Protein AF-A0A4Q3T5T0-F1 (afdb_monomer)

Radius of gyration: 15.73 Å; Cα contacts (8 Å, |Δi|>4): 175; chains: 1; bounding box: 47×29×48 Å

Structure (mmCIF, N/CA/C/O backbone):
data_AF-A0A4Q3T5T0-F1
#
_entry.id   AF-A0A4Q3T5T0-F1
#
loop_
_atom_site.group_PDB
_atom_site.id
_atom_site.type_symbol
_atom_site.label_atom_id
_atom_site.label_alt_id
_atom_site.label_comp_id
_atom_site.label_asym_id
_atom_site.label_entity_id
_atom_site.label_seq_id
_atom_site.pdbx_PDB_ins_code
_atom_site.Cartn_x
_atom_site.Cartn_y
_atom_site.Cartn_z
_atom_site.occupancy
_atom_site.B_iso_or_equiv
_atom_site.auth_seq_id
_atom_site.auth_comp_id
_atom_site.auth_asym_id
_atom_site.auth_atom_id
_atom_site.pdbx_PDB_model_num
ATOM 1 N N . PRO A 1 1 ? 2.329 -2.434 24.887 1.00 63.47 1 PRO A N 1
ATOM 2 C CA . PRO A 1 1 ? 3.483 -3.005 24.139 1.00 63.47 1 PRO A CA 1
ATOM 3 C C . PRO A 1 1 ? 3.220 -3.156 22.629 1.00 63.47 1 PRO A C 1
ATOM 5 O O . PRO A 1 1 ? 3.943 -2.558 21.844 1.00 63.47 1 PRO A O 1
ATOM 8 N N . ILE A 1 2 ? 2.157 -3.871 22.232 1.00 64.81 2 ILE A N 1
ATOM 9 C CA . ILE A 1 2 ? 1.832 -4.186 20.822 1.00 64.81 2 ILE A CA 1
ATOM 10 C C . ILE A 1 2 ? 1.511 -2.928 19.999 1.00 64.81 2 ILE A C 1
ATOM 12 O O . ILE A 1 2 ? 2.121 -2.701 18.962 1.00 64.81 2 ILE A O 1
ATOM 16 N N . VAL A 1 3 ? 0.639 -2.051 20.508 1.00 67.12 3 VAL A N 1
ATOM 17 C CA . VAL A 1 3 ? 0.277 -0.781 19.845 1.00 67.12 3 VAL A CA 1
ATOM 18 C C . VAL A 1 3 ? 1.512 0.083 19.564 1.00 67.12 3 VAL A C 1
ATOM 20 O O . VAL A 1 3 ? 1.665 0.615 18.471 1.00 67.12 3 VAL A O 1
ATOM 23 N N . ARG A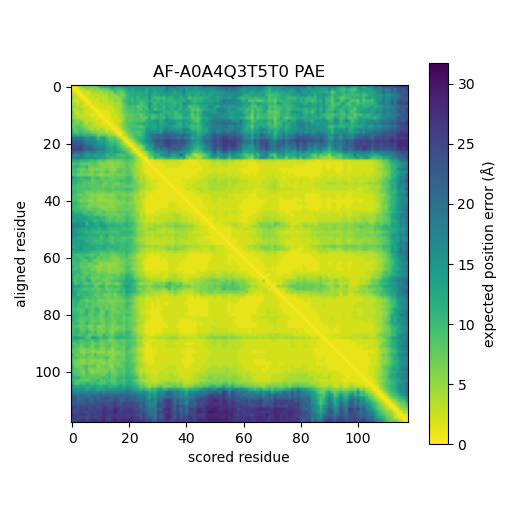 1 4 ? 2.447 0.162 20.521 1.00 67.56 4 ARG A N 1
ATOM 24 C CA . ARG A 1 4 ? 3.701 0.917 20.366 1.00 67.56 4 ARG A CA 1
ATOM 25 C C . ARG A 1 4 ? 4.585 0.342 19.254 1.00 67.56 4 ARG A C 1
ATOM 27 O O . ARG A 1 4 ? 5.229 1.107 18.547 1.00 67.56 4 ARG A O 1
ATOM 34 N N . SER A 1 5 ? 4.584 -0.983 19.089 1.00 69.25 5 SER A N 1
ATOM 35 C CA . SER A 1 5 ? 5.303 -1.665 18.009 1.00 69.25 5 SER A CA 1
ATOM 36 C C . SER A 1 5 ? 4.697 -1.355 16.640 1.00 69.25 5 SER A C 1
ATOM 38 O O . SER A 1 5 ? 5.448 -1.092 15.712 1.00 69.25 5 SER A O 1
ATOM 40 N N . ILE A 1 6 ? 3.363 -1.316 16.525 1.00 71.69 6 ILE A N 1
ATOM 41 C CA . ILE A 1 6 ? 2.663 -0.959 15.278 1.00 71.69 6 ILE A CA 1
ATOM 42 C C . ILE A 1 6 ? 3.058 0.451 14.842 1.00 71.69 6 ILE A C 1
ATOM 44 O O . ILE A 1 6 ? 3.569 0.621 13.741 1.00 71.69 6 ILE A O 1
ATOM 48 N N . TYR A 1 7 ? 2.912 1.442 15.728 1.00 67.94 7 TYR A N 1
ATOM 49 C CA . TYR A 1 7 ? 3.298 2.823 15.421 1.00 67.94 7 TYR A CA 1
ATOM 50 C C . TYR A 1 7 ? 4.784 2.949 15.060 1.00 67.94 7 TYR A C 1
ATOM 52 O O . TYR A 1 7 ? 5.131 3.727 14.178 1.00 67.94 7 TYR A O 1
ATOM 60 N N . SER A 1 8 ? 5.664 2.167 15.698 1.00 69.31 8 SER A N 1
ATOM 61 C CA . SER A 1 8 ? 7.093 2.144 15.361 1.00 69.31 8 SER A CA 1
ATOM 62 C C . SER A 1 8 ? 7.362 1.574 13.966 1.00 69.31 8 SER A C 1
ATOM 64 O O . SER A 1 8 ? 8.184 2.128 13.244 1.00 69.31 8 SER A O 1
ATOM 66 N N . SER A 1 9 ? 6.686 0.489 13.576 1.00 65.44 9 SER A N 1
ATOM 67 C CA . SER A 1 9 ? 6.821 -0.111 12.243 1.00 65.44 9 SER A CA 1
ATOM 68 C C . SER A 1 9 ? 6.222 0.774 11.152 1.00 65.44 9 SER A C 1
ATOM 70 O O . SER A 1 9 ? 6.851 0.927 10.109 1.00 65.44 9 SER A O 1
ATOM 72 N N . VAL A 1 10 ? 5.066 1.407 11.412 1.00 66.12 10 VAL A N 1
ATOM 73 C CA . VAL A 1 10 ? 4.513 2.452 10.531 1.00 66.12 10 VAL A CA 1
ATOM 74 C C . VAL A 1 10 ? 5.567 3.529 10.336 1.00 66.12 10 VAL A C 1
ATOM 76 O O . VAL A 1 10 ? 5.950 3.791 9.207 1.00 66.12 10 VAL A O 1
ATOM 79 N N . LYS A 1 11 ? 6.095 4.093 11.430 1.00 68.50 11 LYS A N 1
ATOM 80 C CA . LYS A 1 11 ? 7.081 5.170 11.362 1.00 68.50 11 LYS A CA 1
ATOM 81 C C . LYS A 1 11 ? 8.331 4.761 10.584 1.00 68.50 11 LYS A C 1
ATOM 83 O O . LYS A 1 11 ? 8.787 5.533 9.766 1.00 68.50 11 LYS A O 1
ATOM 88 N N . GLN A 1 12 ? 8.863 3.557 10.783 1.00 66.38 12 GLN A N 1
ATOM 89 C CA . GLN A 1 12 ? 10.059 3.097 10.071 1.00 66.38 12 GLN A CA 1
ATOM 90 C C . GLN A 1 12 ? 9.833 2.941 8.559 1.00 66.38 12 GLN A C 1
ATOM 92 O O . GLN A 1 12 ? 10.686 3.334 7.761 1.00 66.38 12 GLN A O 1
ATOM 97 N N . VAL A 1 13 ? 8.695 2.368 8.152 1.00 64.19 13 VAL A N 1
ATOM 98 C CA . VAL A 1 13 ? 8.339 2.259 6.729 1.00 64.19 13 VAL A CA 1
ATOM 99 C C . VAL A 1 13 ? 8.042 3.639 6.153 1.00 64.19 13 VAL A C 1
ATOM 101 O O . VAL A 1 13 ? 8.504 3.945 5.056 1.00 64.19 13 VAL A O 1
ATOM 104 N N . SER A 1 14 ? 7.365 4.499 6.914 1.00 62.50 14 SER A N 1
ATOM 105 C CA . SER A 1 14 ? 7.152 5.891 6.540 1.00 62.50 14 SER A CA 1
ATOM 106 C C . SER A 1 14 ? 8.483 6.635 6.381 1.00 62.50 14 SER A C 1
ATOM 108 O O . SER A 1 14 ? 8.722 7.245 5.355 1.00 62.50 14 SER A O 1
ATOM 110 N N . ASP A 1 15 ? 9.427 6.522 7.305 1.00 64.25 15 ASP A N 1
ATOM 111 C CA . ASP A 1 15 ? 10.723 7.196 7.192 1.00 64.25 15 ASP A CA 1
ATOM 112 C C . ASP A 1 15 ? 11.502 6.685 5.964 1.00 64.25 15 ASP A C 1
ATOM 114 O O . ASP A 1 15 ? 12.040 7.481 5.208 1.00 64.25 15 ASP A O 1
ATOM 118 N N . THR A 1 16 ? 11.483 5.375 5.689 1.00 61.12 16 THR A N 1
ATOM 119 C CA . THR A 1 16 ? 12.219 4.777 4.554 1.00 61.12 16 THR A CA 1
ATOM 120 C C . THR A 1 16 ? 11.609 5.124 3.194 1.00 61.12 16 THR A C 1
ATOM 122 O O . THR A 1 16 ? 12.327 5.277 2.209 1.00 61.12 16 THR A O 1
ATOM 125 N N . VAL A 1 17 ? 10.280 5.221 3.116 1.00 58.28 17 VAL A N 1
ATOM 126 C CA . VAL A 1 17 ? 9.572 5.468 1.853 1.00 58.28 17 VAL A CA 1
ATOM 127 C C . VAL A 1 17 ? 9.312 6.964 1.633 1.00 58.28 17 VAL A C 1
ATOM 129 O O . VAL A 1 17 ? 9.205 7.409 0.496 1.00 58.28 17 VAL A O 1
ATOM 132 N N . PHE A 1 18 ? 9.264 7.774 2.691 1.00 57.28 18 PHE A N 1
ATOM 133 C CA . PHE A 1 18 ? 8.947 9.202 2.614 1.00 57.28 18 PHE A CA 1
ATOM 134 C C . PHE A 1 18 ? 10.158 10.133 2.796 1.00 57.28 18 PHE A C 1
ATOM 136 O O . PHE A 1 18 ? 9.988 11.344 2.637 1.00 57.28 18 PHE A O 1
ATOM 143 N N . SER A 1 19 ? 11.371 9.639 3.087 1.00 44.53 19 SER A N 1
ATOM 144 C CA . SER A 1 19 ? 12.526 10.527 3.277 1.00 44.53 19 SER A CA 1
ATOM 145 C C . SER A 1 19 ? 13.127 11.092 1.980 1.00 44.53 19 SER A C 1
ATOM 147 O O . SER A 1 19 ? 13.446 10.380 1.031 1.00 44.53 19 SER A O 1
ATOM 149 N N . GLU A 1 20 ? 13.332 12.408 2.054 1.00 41.50 20 GLU A N 1
ATOM 150 C CA . GLU A 1 20 ? 14.229 13.319 1.330 1.00 41.50 20 GLU A CA 1
ATOM 151 C C . GLU A 1 20 ? 13.895 13.865 -0.064 1.00 41.50 20 GLU A C 1
ATOM 153 O O . GLU A 1 20 ? 14.416 14.935 -0.346 1.00 41.50 20 GLU A O 1
ATOM 158 N N . ASN A 1 21 ? 12.986 13.322 -0.889 1.00 43.69 21 ASN A N 1
ATOM 159 C CA . ASN A 1 21 ? 12.634 14.010 -2.162 1.00 43.69 21 ASN A CA 1
ATOM 160 C C . ASN A 1 21 ? 11.178 13.882 -2.672 1.00 43.69 21 ASN A C 1
ATOM 162 O O . ASN A 1 21 ? 10.884 14.277 -3.800 1.00 43.69 21 ASN A O 1
ATOM 166 N N . GLY A 1 22 ? 10.234 13.433 -1.836 1.00 45.75 22 GLY A N 1
ATOM 167 C CA . GLY A 1 22 ? 8.799 13.655 -2.069 1.00 45.75 22 GLY A CA 1
ATOM 168 C C . GLY A 1 22 ? 7.923 12.400 -2.096 1.00 45.75 22 GLY A C 1
ATOM 169 O O . GLY A 1 22 ? 8.134 11.501 -2.899 1.00 45.75 22 GLY A O 1
ATOM 170 N N . ASN A 1 23 ? 6.897 12.396 -1.233 1.00 50.84 23 ASN A N 1
ATOM 171 C CA . ASN A 1 23 ? 5.662 11.591 -1.253 1.00 50.84 23 ASN A CA 1
ATOM 172 C C . ASN A 1 23 ? 5.667 10.335 -2.152 1.00 50.84 23 ASN A C 1
ATOM 174 O O . ASN A 1 23 ? 4.947 10.291 -3.157 1.00 50.84 23 ASN A O 1
ATOM 178 N N . ALA A 1 24 ? 6.425 9.298 -1.785 1.00 59.44 24 ALA A N 1
ATOM 179 C CA . ALA A 1 24 ? 6.421 8.037 -2.529 1.00 59.44 24 ALA A CA 1
ATOM 180 C C . ALA A 1 24 ? 5.116 7.239 -2.352 1.00 59.44 24 ALA A C 1
ATOM 182 O O . ALA A 1 24 ? 4.782 6.445 -3.224 1.00 59.44 24 ALA A O 1
ATOM 183 N N . PHE A 1 25 ? 4.332 7.489 -1.295 1.00 64.19 25 PHE A N 1
ATOM 184 C CA . PHE A 1 25 ? 2.937 7.048 -1.201 1.00 64.19 25 PHE A CA 1
ATOM 185 C C . PHE A 1 25 ? 2.012 8.254 -1.159 1.00 64.19 25 PHE A C 1
ATOM 187 O O . PHE A 1 25 ? 2.009 9.031 -0.206 1.00 64.19 25 PHE A O 1
ATOM 194 N N . ARG A 1 26 ? 1.210 8.418 -2.209 1.00 71.44 26 ARG A N 1
ATOM 195 C CA . ARG A 1 26 ? 0.344 9.595 -2.342 1.00 71.44 26 ARG A CA 1
ATOM 196 C C . ARG A 1 26 ? -1.018 9.384 -1.699 1.00 71.44 26 ARG A C 1
ATOM 198 O O . ARG A 1 26 ? -1.597 10.334 -1.182 1.00 71.44 26 ARG A O 1
ATOM 205 N N . LYS A 1 27 ? -1.556 8.167 -1.810 1.00 90.56 27 LYS A N 1
ATOM 206 C CA . LYS A 1 27 ? -2.953 7.835 -1.499 1.00 90.56 27 LYS A CA 1
ATOM 207 C C . LYS A 1 27 ? -3.093 6.360 -1.134 1.00 90.56 27 LYS A C 1
ATOM 209 O O . LYS A 1 27 ? -2.411 5.521 -1.726 1.00 90.56 27 LYS A O 1
ATOM 214 N N . ALA A 1 28 ? -3.997 6.053 -0.208 1.00 94.19 28 ALA A N 1
ATOM 215 C CA . ALA A 1 28 ? -4.462 4.692 0.031 1.00 94.19 28 ALA A CA 1
ATOM 216 C C . ALA A 1 28 ? -5.545 4.328 -0.996 1.00 94.19 28 ALA A C 1
ATOM 218 O O . ALA A 1 28 ? -6.450 5.117 -1.273 1.00 94.19 28 ALA A O 1
ATOM 219 N N . MET A 1 29 ? -5.447 3.128 -1.554 1.00 96.69 29 MET A N 1
ATOM 220 C CA . MET A 1 29 ? -6.326 2.613 -2.597 1.00 96.69 29 MET A CA 1
ATOM 221 C C . MET A 1 29 ? -6.929 1.288 -2.140 1.00 96.69 29 MET A C 1
ATOM 223 O O . MET A 1 29 ? -6.242 0.459 -1.551 1.00 96.69 29 MET A O 1
ATOM 227 N N . LEU A 1 30 ? -8.199 1.065 -2.446 1.00 97.88 30 LEU A N 1
ATOM 228 C CA . LEU A 1 30 ? -8.853 -0.230 -2.356 1.00 97.88 30 LEU A CA 1
ATOM 229 C C . LEU A 1 30 ? -8.806 -0.878 -3.740 1.00 97.88 30 LEU A C 1
ATOM 231 O O . LEU A 1 30 ? -9.258 -0.287 -4.723 1.00 97.88 30 LEU A O 1
ATOM 235 N N . VAL A 1 31 ? -8.226 -2.072 -3.808 1.00 98.25 31 VAL A N 1
ATOM 236 C CA . VAL A 1 31 ? -7.968 -2.787 -5.064 1.00 98.25 31 VAL A CA 1
ATOM 237 C C . VAL A 1 31 ? -8.335 -4.257 -4.933 1.00 98.25 31 VAL A C 1
ATOM 239 O O . VAL A 1 31 ? -8.311 -4.812 -3.832 1.00 98.25 31 VAL A O 1
ATOM 242 N N . GLN A 1 32 ? -8.643 -4.895 -6.061 1.00 97.94 32 GLN A N 1
ATOM 243 C CA . GLN A 1 32 ? -8.829 -6.341 -6.115 1.00 97.94 32 GLN A CA 1
ATOM 244 C C . GLN A 1 32 ? -7.489 -7.031 -6.399 1.00 97.94 32 GLN A C 1
ATOM 246 O O . GLN A 1 32 ? -6.899 -6.829 -7.457 1.00 97.94 32 GLN A O 1
ATOM 251 N N . TRP A 1 33 ? -6.983 -7.818 -5.449 1.00 96.62 33 TRP A N 1
ATOM 252 C CA . TRP A 1 33 ? -5.699 -8.515 -5.545 1.00 96.62 33 TRP A CA 1
ATOM 253 C C . TRP A 1 33 ? -5.660 -9.747 -4.619 1.00 96.62 33 TRP A C 1
ATOM 255 O O . TRP A 1 33 ? -6.084 -9.646 -3.467 1.00 96.62 33 TRP A O 1
ATOM 265 N N . PRO A 1 34 ? -5.124 -10.905 -5.062 1.00 95.50 34 PRO A N 1
ATOM 266 C CA . PRO A 1 34 ? -4.481 -11.149 -6.360 1.00 95.50 34 PRO A CA 1
ATOM 267 C C . PRO A 1 34 ? -5.457 -11.530 -7.482 1.00 95.50 34 PRO A C 1
ATOM 269 O O . PRO A 1 34 ? -5.029 -11.815 -8.596 1.00 95.50 34 PRO A O 1
ATOM 272 N N . ARG A 1 35 ? -6.763 -11.568 -7.200 1.00 96.06 35 ARG A N 1
ATOM 273 C CA . ARG A 1 35 ? -7.809 -11.881 -8.179 1.00 96.06 35 ARG A CA 1
ATOM 274 C C . ARG A 1 35 ? -9.094 -11.117 -7.881 1.00 96.06 35 ARG A C 1
ATOM 276 O O . ARG A 1 35 ? -9.277 -10.612 -6.774 1.00 96.06 35 ARG A O 1
ATOM 283 N N . GLU A 1 36 ? -10.011 -11.129 -8.840 1.00 95.69 36 GLU A N 1
ATOM 284 C CA . GLU A 1 36 ? -11.361 -10.595 -8.672 1.00 95.69 36 GLU A CA 1
ATOM 285 C C . GLU A 1 36 ? -12.095 -11.253 -7.484 1.00 95.69 36 GLU A C 1
ATOM 287 O O . GLU A 1 36 ? -11.944 -12.449 -7.197 1.00 95.69 36 GLU A O 1
ATOM 292 N N . GLY A 1 37 ? -12.863 -10.442 -6.762 1.00 96.56 37 GLY A N 1
ATOM 293 C CA . GLY A 1 37 ? -13.565 -10.750 -5.522 1.00 96.56 37 GLY A CA 1
ATOM 294 C C . GLY A 1 37 ? -12.713 -10.650 -4.254 1.00 96.56 37 GLY A C 1
ATOM 295 O O . GLY A 1 37 ? -13.273 -10.710 -3.161 1.00 96.56 37 GLY A O 1
ATOM 296 N N . VAL A 1 38 ? -11.387 -10.495 -4.359 1.00 97.69 38 VAL A N 1
ATOM 297 C CA . VAL A 1 38 ? -10.481 -10.427 -3.199 1.00 97.69 38 VAL A CA 1
ATOM 298 C C . VAL A 1 38 ? -9.941 -9.015 -3.060 1.00 97.69 38 VAL A C 1
ATOM 300 O O . VAL A 1 38 ? -9.193 -8.561 -3.914 1.00 97.69 38 VAL A O 1
ATOM 303 N N . TRP A 1 39 ? -10.308 -8.327 -1.982 1.00 97.56 39 TRP A N 1
ATOM 304 C CA . TRP A 1 39 ? -9.985 -6.916 -1.784 1.00 97.56 39 TRP A CA 1
ATOM 305 C C . TRP A 1 39 ? -8.842 -6.718 -0.799 1.00 97.56 39 TRP A C 1
ATOM 307 O O . TRP A 1 39 ? -8.760 -7.399 0.222 1.00 97.56 39 TRP A O 1
ATOM 317 N N . THR A 1 40 ? -7.991 -5.739 -1.080 1.00 96.88 40 THR A N 1
ATOM 318 C CA . THR A 1 40 ? -6.919 -5.321 -0.177 1.00 96.88 40 THR A CA 1
ATOM 319 C C . THR A 1 40 ? -6.658 -3.822 -0.286 1.00 96.88 40 THR A C 1
ATOM 321 O O . THR A 1 40 ? -7.105 -3.157 -1.225 1.00 96.88 40 THR A O 1
ATOM 324 N N . ILE A 1 41 ? -5.929 -3.294 0.694 1.00 96.50 41 ILE A N 1
ATOM 325 C CA . ILE A 1 41 ? -5.426 -1.925 0.683 1.00 96.50 41 ILE A CA 1
ATOM 326 C C . ILE A 1 41 ? -4.069 -1.925 -0.015 1.00 96.50 41 ILE A C 1
ATOM 328 O O . ILE A 1 41 ? -3.166 -2.668 0.365 1.00 96.50 41 ILE A O 1
ATOM 332 N N . GLY A 1 42 ? -3.931 -1.073 -1.022 1.00 95.88 42 GLY A N 1
ATOM 333 C CA . GLY A 1 42 ? -2.667 -0.741 -1.661 1.00 95.88 42 GLY A CA 1
ATOM 334 C C . GLY A 1 42 ? -2.352 0.745 -1.526 1.00 95.88 42 GLY A C 1
ATOM 335 O O . GLY A 1 42 ? -3.198 1.552 -1.143 1.00 95.88 42 GLY A O 1
ATOM 336 N N . PHE A 1 43 ? -1.129 1.122 -1.871 1.00 93.94 43 PHE A N 1
ATOM 337 C CA . PHE A 1 43 ? -0.660 2.500 -1.815 1.00 93.94 43 PHE A CA 1
ATOM 338 C C . PHE A 1 43 ? -0.225 2.964 -3.196 1.00 93.94 43 PHE A C 1
ATOM 340 O O . PHE A 1 43 ? 0.600 2.321 -3.844 1.00 93.94 43 PHE A O 1
ATOM 347 N N . LEU A 1 44 ? -0.786 4.084 -3.650 1.00 93.50 44 LEU A N 1
ATOM 348 C CA . LEU A 1 44 ? -0.426 4.695 -4.924 1.00 93.50 44 LEU A CA 1
ATOM 349 C C . LEU A 1 44 ? 1.013 5.211 -4.861 1.00 93.50 44 LEU A C 1
ATOM 351 O O . LEU A 1 44 ? 1.291 6.152 -4.111 1.00 93.50 44 LEU A O 1
ATOM 355 N N . THR A 1 45 ? 1.884 4.643 -5.694 1.00 89.75 45 THR A N 1
ATOM 356 C CA . THR A 1 45 ? 3.290 5.052 -5.820 1.00 89.75 45 THR A CA 1
ATOM 357 C C . THR A 1 45 ? 3.558 5.917 -7.046 1.00 89.75 45 THR A C 1
ATOM 359 O O . THR A 1 45 ? 4.528 6.669 -7.074 1.00 89.75 45 THR A O 1
ATOM 362 N N . GLY A 1 46 ? 2.673 5.888 -8.046 1.00 90.94 46 GLY A N 1
ATOM 363 C CA . GLY A 1 46 ? 2.781 6.741 -9.226 1.0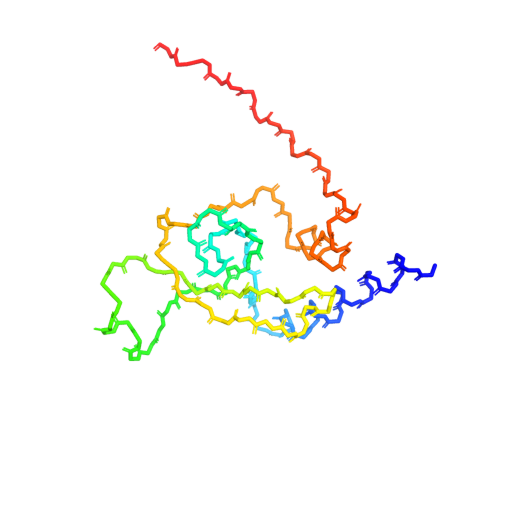0 90.94 46 GLY A CA 1
ATOM 364 C C . GLY A 1 46 ? 2.048 6.182 -10.438 1.00 90.94 46 GLY A C 1
ATOM 365 O O . GLY A 1 46 ? 1.056 5.468 -10.308 1.00 90.94 46 GLY A O 1
ATOM 366 N N . MET A 1 47 ? 2.556 6.513 -11.620 1.00 92.31 47 MET A N 1
ATOM 367 C CA . MET A 1 47 ? 2.135 5.936 -12.898 1.00 92.31 47 MET A CA 1
ATOM 368 C C . MET A 1 47 ? 3.250 5.022 -13.428 1.00 92.31 47 MET A C 1
ATOM 370 O O . MET A 1 47 ? 4.418 5.263 -13.099 1.00 92.31 47 MET A O 1
ATOM 374 N N . PRO A 1 48 ? 2.934 3.979 -14.215 1.00 93.75 48 PRO A N 1
ATOM 375 C CA . PRO A 1 48 ? 3.956 3.195 -14.898 1.00 93.75 48 PRO A CA 1
ATOM 376 C C . PRO A 1 48 ? 4.833 4.088 -15.78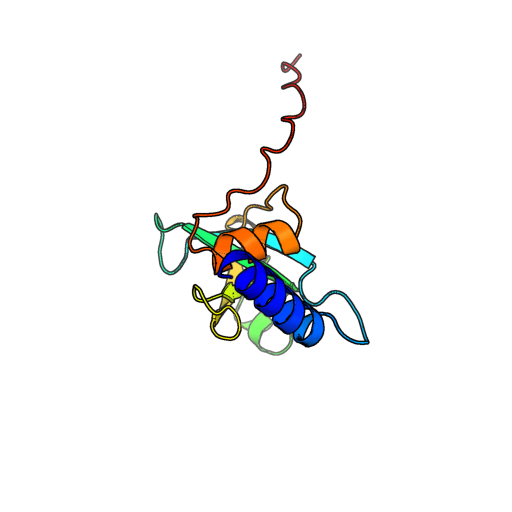2 1.00 93.75 48 PRO A C 1
ATOM 378 O O . PRO A 1 48 ? 4.345 5.034 -16.397 1.00 93.75 48 PRO A O 1
ATOM 381 N N . GLY A 1 49 ? 6.128 3.790 -15.839 1.00 90.19 49 GLY A N 1
ATOM 382 C CA . GLY A 1 49 ? 7.103 4.512 -16.656 1.00 90.19 49 GLY A CA 1
ATOM 383 C C . GLY A 1 49 ? 8.093 3.557 -17.318 1.00 90.19 49 GLY A C 1
ATOM 384 O O . GLY A 1 49 ? 8.059 2.352 -17.069 1.00 90.19 49 GLY A O 1
ATOM 385 N N . GLY A 1 50 ? 8.987 4.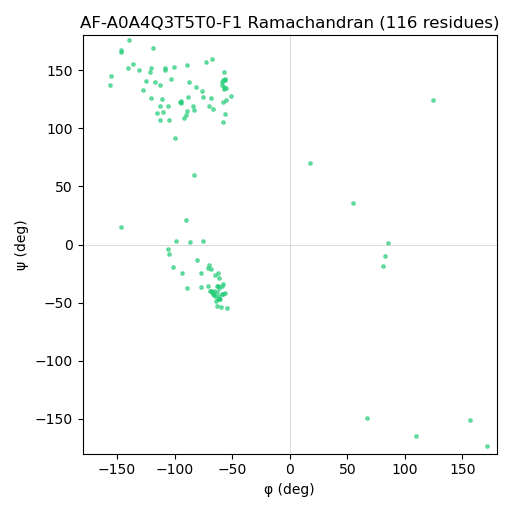096 -18.149 1.00 93.12 50 GLY A N 1
ATOM 386 C CA . GLY A 1 50 ? 9.950 3.293 -18.909 1.00 93.12 50 GLY A CA 1
ATOM 387 C C . GLY A 1 50 ? 9.270 2.419 -19.963 1.00 93.12 50 GLY A C 1
ATOM 388 O O . GLY A 1 50 ? 8.222 2.781 -20.480 1.00 93.12 50 GLY A O 1
ATOM 389 N N . ASP A 1 51 ? 9.857 1.263 -20.268 1.00 95.19 51 ASP A N 1
ATOM 390 C CA . ASP A 1 51 ? 9.376 0.373 -21.336 1.00 95.19 51 ASP A CA 1
ATOM 391 C C . ASP A 1 51 ? 8.021 -0.289 -21.024 1.00 95.19 51 ASP A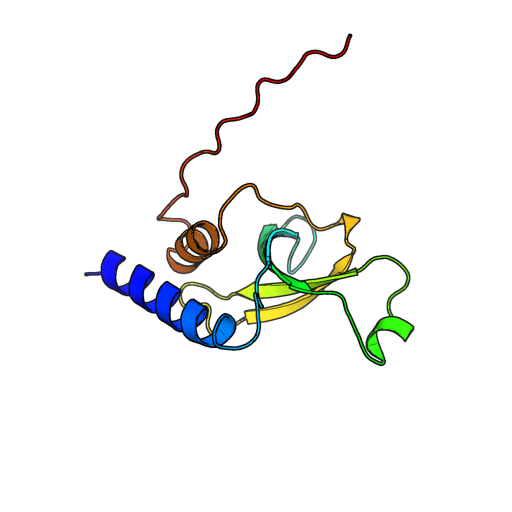 C 1
ATOM 393 O O . ASP A 1 51 ? 7.267 -0.661 -21.916 1.00 95.19 51 ASP A O 1
ATOM 397 N N . VAL A 1 52 ? 7.647 -0.370 -19.743 1.00 94.31 52 VAL A N 1
ATOM 398 C CA . VAL A 1 52 ? 6.413 -1.045 -19.312 1.00 94.31 52 VAL A CA 1
ATOM 399 C C . VAL A 1 52 ? 5.159 -0.384 -19.897 1.00 94.31 52 VAL A C 1
ATOM 401 O O . VAL A 1 52 ? 4.165 -1.060 -20.151 1.00 94.31 52 VAL A O 1
ATOM 404 N N . VAL A 1 53 ? 5.211 0.923 -20.180 1.00 92.88 53 VAL A N 1
ATOM 405 C CA . VAL A 1 53 ? 4.097 1.665 -20.798 1.00 92.88 53 VAL A CA 1
ATOM 406 C C . VAL A 1 53 ? 3.791 1.184 -22.217 1.00 92.88 53 VAL A C 1
ATOM 408 O O . VAL A 1 53 ? 2.647 1.269 -22.649 1.00 92.88 53 VAL A O 1
ATOM 411 N N . ASN A 1 54 ? 4.775 0.618 -22.924 1.00 95.88 54 ASN A N 1
ATOM 412 C CA . ASN A 1 54 ? 4.585 0.082 -24.273 1.00 95.88 54 ASN A CA 1
ATOM 413 C C . ASN A 1 54 ? 3.734 -1.197 -24.274 1.00 95.88 54 ASN A C 1
ATOM 415 O O . ASN A 1 54 ? 3.190 -1.582 -25.308 1.00 95.88 54 ASN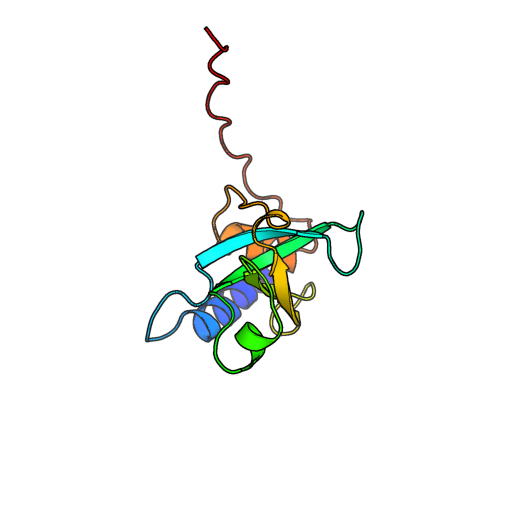 A O 1
ATOM 419 N N . HIS A 1 55 ? 3.594 -1.840 -23.112 1.00 96.06 55 HIS A N 1
ATOM 420 C CA . HIS A 1 55 ? 2.829 -3.071 -22.923 1.00 96.06 55 HIS A CA 1
ATOM 421 C C . HIS A 1 55 ? 1.482 -2.851 -22.226 1.00 96.06 55 HIS A C 1
ATOM 423 O O . HIS A 1 55 ? 0.677 -3.779 -22.130 1.00 96.06 55 HIS A O 1
ATOM 429 N N . LEU A 1 56 ? 1.225 -1.641 -21.728 1.00 95.75 56 LEU A N 1
ATOM 430 C CA . LEU A 1 56 ? 0.018 -1.300 -20.986 1.00 95.75 56 LEU A CA 1
ATOM 431 C C . LEU A 1 56 ? -0.830 -0.325 -21.797 1.00 95.75 56 LEU A C 1
ATOM 433 O O . LEU A 1 56 ? -0.510 0.852 -21.933 1.00 95.75 56 LEU A O 1
ATOM 437 N N . HIS A 1 57 ? -1.945 -0.818 -22.329 1.00 93.00 57 HIS A N 1
ATOM 438 C CA . HIS A 1 57 ? -2.865 0.002 -23.109 1.00 93.00 57 HIS A CA 1
ATOM 439 C C . HIS A 1 57 ? -3.926 0.648 -22.211 1.00 93.00 57 HIS A C 1
ATOM 441 O O . HIS A 1 57 ? -4.812 -0.035 -21.693 1.00 93.00 57 HIS A O 1
ATOM 447 N N . GLY A 1 58 ? -3.861 1.973 -22.065 1.00 93.81 58 GLY A N 1
ATOM 448 C CA . GLY A 1 58 ? -4.809 2.781 -21.293 1.00 93.81 58 GLY A CA 1
ATOM 449 C C . GLY A 1 58 ? -4.210 3.354 -20.007 1.00 93.81 58 GLY A C 1
ATOM 450 O O . GLY A 1 58 ? -2.995 3.372 -19.825 1.00 93.81 58 GLY A O 1
ATOM 451 N N . ASP A 1 59 ? -5.076 3.826 -19.110 1.00 95.75 59 ASP A N 1
ATOM 452 C CA . ASP A 1 59 ? -4.656 4.462 -17.860 1.00 95.75 59 ASP A CA 1
ATOM 453 C C . ASP A 1 59 ? -4.350 3.417 -16.785 1.00 95.75 59 ASP A C 1
ATOM 455 O O . ASP A 1 59 ? -5.249 2.723 -16.301 1.00 95.75 59 ASP A O 1
ATOM 459 N N . TYR A 1 60 ? -3.091 3.360 -16.358 1.00 97.56 60 TYR A N 1
ATOM 460 C CA . TYR A 1 60 ? -2.627 2.477 -15.291 1.00 97.56 60 TYR A CA 1
ATOM 461 C C . TYR A 1 60 ? -2.025 3.261 -14.126 1.00 97.56 60 TYR A C 1
ATOM 463 O O . TYR A 1 60 ? -1.467 4.346 -14.289 1.00 97.56 60 TYR A O 1
ATOM 471 N N . LEU A 1 61 ? -2.122 2.674 -12.936 1.00 96.31 61 LEU A N 1
ATOM 472 C CA . LEU A 1 61 ? -1.505 3.156 -11.710 1.00 96.31 61 LEU A CA 1
ATOM 473 C C . LEU A 1 61 ? -0.488 2.137 -11.208 1.00 96.31 61 LEU A C 1
ATOM 475 O O . LEU A 1 61 ? -0.741 0.933 -11.223 1.00 96.31 61 LEU A O 1
ATOM 479 N N . SER A 1 62 ? 0.634 2.647 -10.715 1.00 95.50 62 SER A N 1
ATOM 480 C CA . SER A 1 62 ? 1.618 1.883 -9.958 1.00 95.50 62 SER A CA 1
ATOM 481 C C . SER A 1 62 ? 1.174 1.832 -8.498 1.00 95.50 62 SER A C 1
ATOM 483 O O . SER A 1 62 ? 1.009 2.873 -7.854 1.00 95.50 62 SER A O 1
ATOM 485 N N . VAL A 1 63 ? 0.947 0.626 -7.980 1.00 95.38 63 VAL A N 1
ATOM 486 C CA . VAL A 1 63 ? 0.410 0.388 -6.637 1.00 95.38 63 VAL A CA 1
ATOM 487 C C . VAL A 1 63 ? 1.319 -0.579 -5.886 1.00 95.38 63 VAL A C 1
ATOM 489 O O . VAL A 1 63 ? 1.712 -1.623 -6.401 1.00 95.38 63 VAL A O 1
ATOM 492 N N . TYR A 1 64 ? 1.643 -0.239 -4.644 1.00 93.88 64 TYR A N 1
ATOM 493 C CA . TYR A 1 64 ? 2.296 -1.145 -3.709 1.00 93.88 64 TYR A CA 1
ATOM 494 C C . TYR A 1 64 ? 1.251 -1.842 -2.834 1.00 93.88 64 TYR A C 1
ATOM 496 O O . TYR A 1 64 ? 0.466 -1.175 -2.161 1.00 93.88 64 TYR A O 1
ATOM 504 N N . VAL A 1 65 ? 1.245 -3.172 -2.832 1.00 95.69 65 VAL A N 1
ATOM 505 C CA . VAL A 1 65 ? 0.395 -4.002 -1.972 1.00 95.69 65 VAL A CA 1
ATOM 506 C C . VAL A 1 65 ? 1.266 -4.591 -0.855 1.00 95.69 65 VAL A C 1
ATOM 508 O O . VAL A 1 65 ? 2.072 -5.482 -1.133 1.00 95.69 65 VAL A O 1
ATOM 511 N N . PRO A 1 66 ? 1.142 -4.120 0.396 1.00 92.12 66 PRO A N 1
ATOM 512 C CA . PRO A 1 66 ? 1.960 -4.587 1.514 1.00 92.12 66 PRO A CA 1
ATOM 513 C C . PRO A 1 66 ? 1.571 -5.999 1.969 1.00 92.12 66 PRO A C 1
ATOM 515 O O . PRO A 1 66 ? 0.427 -6.434 1.821 1.00 92.12 66 PRO A O 1
ATOM 518 N N . THR A 1 67 ? 2.504 -6.690 2.620 1.00 90.50 67 THR A N 1
ATOM 519 C CA . THR A 1 67 ? 2.192 -7.852 3.461 1.00 90.50 67 THR A CA 1
ATOM 520 C C . THR A 1 67 ? 1.902 -7.438 4.900 1.00 90.50 67 THR A C 1
ATOM 522 O O . THR A 1 67 ? 2.397 -6.426 5.388 1.00 90.50 67 THR A O 1
ATOM 525 N N . THR A 1 68 ? 1.123 -8.250 5.611 1.00 89.94 68 THR A N 1
ATOM 526 C CA . THR A 1 68 ? 0.810 -8.039 7.030 1.00 89.94 68 THR A CA 1
ATOM 527 C C . THR A 1 68 ? 1.515 -9.066 7.920 1.00 89.94 68 THR A C 1
ATOM 529 O O . THR A 1 68 ? 1.694 -10.205 7.487 1.00 89.94 68 THR A O 1
ATOM 532 N N . PRO A 1 69 ? 1.860 -8.726 9.176 1.00 84.62 69 PRO A N 1
ATOM 533 C CA . PRO A 1 69 ? 1.770 -7.395 9.785 1.00 84.62 69 PRO A CA 1
ATOM 534 C C . PRO A 1 69 ? 2.942 -6.483 9.392 1.00 84.62 69 PRO A C 1
ATOM 536 O O . PRO A 1 69 ? 2.884 -5.289 9.638 1.00 84.62 69 PRO A O 1
ATOM 539 N N . ASN A 1 70 ? 4.009 -7.028 8.803 1.00 81.69 70 ASN A N 1
ATOM 540 C CA . ASN A 1 70 ? 5.200 -6.272 8.438 1.00 81.69 70 ASN A CA 1
ATOM 541 C C . ASN A 1 70 ? 5.113 -5.750 6.985 1.00 81.69 70 ASN A C 1
ATOM 543 O O . ASN A 1 70 ? 5.271 -6.551 6.057 1.00 81.69 70 ASN A O 1
ATOM 547 N N . PRO A 1 71 ? 4.936 -4.432 6.762 1.00 75.81 71 PRO A N 1
ATOM 548 C CA . PRO A 1 71 ? 4.741 -3.858 5.437 1.00 75.81 71 PRO A CA 1
ATOM 549 C C . PRO A 1 71 ? 6.074 -3.457 4.788 1.00 75.81 71 PRO A C 1
ATOM 551 O O . PRO A 1 71 ? 6.096 -2.592 3.923 1.00 75.81 71 PRO A O 1
ATOM 554 N N . THR A 1 72 ? 7.207 -4.023 5.227 1.00 73.12 72 THR A N 1
ATOM 555 C CA . THR A 1 72 ? 8.478 -3.894 4.495 1.00 73.12 72 THR A CA 1
ATOM 556 C C . THR A 1 72 ? 8.519 -4.818 3.277 1.00 73.12 72 THR A C 1
ATOM 558 O O . THR A 1 72 ? 9.261 -4.567 2.334 1.00 73.12 72 THR A O 1
ATOM 561 N N . GLY A 1 73 ? 7.745 -5.907 3.307 1.00 80.69 73 GLY A N 1
ATOM 562 C CA . GLY A 1 73 ? 7.532 -6.819 2.185 1.00 80.69 73 GLY A CA 1
ATOM 563 C C . GLY A 1 73 ? 6.199 -6.543 1.495 1.00 80.69 73 GLY A C 1
ATOM 564 O O . GLY A 1 73 ? 5.265 -6.027 2.105 1.00 80.69 73 GLY A O 1
ATOM 565 N N . GLY A 1 74 ? 6.103 -6.863 0.208 1.00 90.06 74 GLY A N 1
ATOM 566 C CA . GLY A 1 74 ? 4.889 -6.640 -0.567 1.00 90.06 74 GLY A CA 1
ATOM 567 C C . GLY A 1 74 ? 5.086 -6.887 -2.052 1.00 90.06 74 GLY A C 1
ATOM 568 O O . GLY A 1 74 ? 6.147 -7.329 -2.491 1.00 90.06 74 GLY A O 1
ATOM 569 N N . TYR A 1 75 ? 4.051 -6.573 -2.817 1.00 94.38 75 TYR A N 1
ATOM 570 C CA . TYR A 1 75 ? 4.043 -6.664 -4.267 1.00 94.38 75 TYR A CA 1
ATOM 571 C C . TYR A 1 75 ? 3.958 -5.272 -4.873 1.00 94.38 75 TYR A C 1
ATOM 573 O O . TYR A 1 75 ? 3.179 -4.430 -4.429 1.00 94.38 75 TYR A O 1
ATOM 581 N N . PHE A 1 76 ? 4.741 -5.044 -5.917 1.00 93.19 76 PHE A N 1
ATOM 582 C CA . PHE A 1 76 ? 4.551 -3.911 -6.806 1.00 93.19 76 PHE A CA 1
ATOM 583 C C . PHE A 1 76 ? 3.695 -4.367 -7.984 1.00 93.19 76 PHE A C 1
ATOM 585 O O . PHE A 1 76 ? 4.053 -5.321 -8.675 1.00 93.19 76 PHE A O 1
ATOM 592 N N . VAL A 1 77 ? 2.552 -3.717 -8.185 1.00 96.56 77 VAL A N 1
ATOM 593 C CA . VAL A 1 77 ? 1.567 -4.105 -9.196 1.00 96.56 77 VAL A CA 1
ATOM 594 C C . VAL A 1 77 ? 1.151 -2.894 -10.020 1.00 96.56 77 VAL A C 1
ATOM 596 O O . VAL A 1 77 ? 1.142 -1.763 -9.533 1.00 96.56 77 VAL A O 1
ATOM 599 N N . MET A 1 78 ? 0.794 -3.134 -11.280 1.00 96.88 78 MET A N 1
ATOM 600 C CA . MET A 1 78 ? 0.222 -2.122 -12.163 1.00 96.88 78 MET A CA 1
ATOM 601 C C . MET A 1 78 ? -1.219 -2.509 -12.457 1.00 96.88 78 MET A C 1
ATOM 603 O O . MET A 1 78 ? -1.482 -3.583 -12.994 1.00 96.88 78 MET A O 1
ATOM 607 N N . LEU A 1 79 ? -2.150 -1.643 -12.076 1.00 97.25 79 LEU A N 1
ATOM 608 C CA . LEU A 1 79 ? -3.585 -1.885 -12.197 1.00 97.25 79 LEU A CA 1
ATOM 609 C C . LEU A 1 79 ? -4.206 -0.795 -13.057 1.00 97.25 79 LEU A C 1
ATOM 611 O O . LEU A 1 79 ? -3.740 0.348 -13.032 1.00 97.25 79 LEU A O 1
ATOM 615 N N . LYS A 1 80 ? -5.266 -1.123 -13.803 1.00 97.38 80 LYS A N 1
ATOM 616 C CA . LYS A 1 80 ? -6.029 -0.087 -14.499 1.00 97.38 80 LYS A CA 1
ATOM 617 C C . LYS A 1 80 ? -6.550 0.908 -13.473 1.00 97.38 80 LYS A C 1
ATOM 619 O O . LYS A 1 80 ? -7.025 0.533 -12.400 1.00 97.38 80 LYS A O 1
ATOM 624 N N . LYS A 1 81 ? -6.513 2.188 -13.827 1.00 97.31 81 LYS A N 1
ATOM 625 C CA . LYS A 1 81 ? -7.025 3.266 -12.979 1.00 97.31 81 LYS A CA 1
ATOM 626 C C . LYS A 1 81 ? -8.505 3.066 -12.632 1.00 97.31 81 LYS A C 1
ATOM 628 O O . LYS A 1 81 ? -8.903 3.400 -11.522 1.00 97.31 81 LYS A O 1
ATOM 633 N N . SER A 1 82 ? -9.290 2.493 -13.548 1.00 97.38 82 SER A N 1
ATOM 634 C CA . SER A 1 82 ? -10.703 2.139 -13.340 1.00 97.38 82 SER A CA 1
ATOM 635 C C . SER A 1 82 ? -10.931 1.110 -12.233 1.00 97.38 82 SER A C 1
ATOM 637 O O . SER A 1 82 ? -12.011 1.079 -11.652 1.00 97.38 82 SER A O 1
ATOM 639 N N . ASP A 1 83 ? -9.923 0.291 -11.936 1.00 97.56 83 ASP A N 1
ATOM 640 C CA . ASP A 1 83 ? -10.031 -0.845 -11.016 1.00 97.56 83 ASP A CA 1
ATOM 641 C C . ASP A 1 83 ? -9.501 -0.482 -9.616 1.00 97.56 83 ASP A C 1
ATOM 643 O O . ASP A 1 83 ? -9.446 -1.317 -8.712 1.00 97.56 83 ASP A O 1
ATOM 647 N N . CYS A 1 84 ? -9.102 0.781 -9.434 1.00 97.75 84 CYS A N 1
ATOM 648 C CA . CYS A 1 84 ? -8.570 1.319 -8.193 1.00 97.75 84 CYS A CA 1
ATOM 649 C C . CYS A 1 84 ? -9.559 2.314 -7.578 1.00 97.75 84 CYS A C 1
ATOM 651 O O . CYS A 1 84 ? -9.917 3.314 -8.200 1.00 97.75 84 CYS A O 1
ATOM 653 N N . ILE A 1 85 ? -9.944 2.095 -6.321 1.00 97.50 85 ILE A N 1
ATOM 654 C CA . ILE A 1 85 ? -10.838 2.999 -5.589 1.00 97.50 85 ILE A CA 1
ATOM 655 C C . ILE A 1 85 ? -10.016 3.784 -4.571 1.00 97.50 85 ILE A C 1
ATOM 657 O O . ILE A 1 85 ? -9.420 3.205 -3.669 1.00 97.50 85 ILE A O 1
ATOM 661 N N . GLU A 1 86 ? -9.981 5.108 -4.686 1.00 95.50 86 GLU A N 1
ATOM 662 C CA . GLU 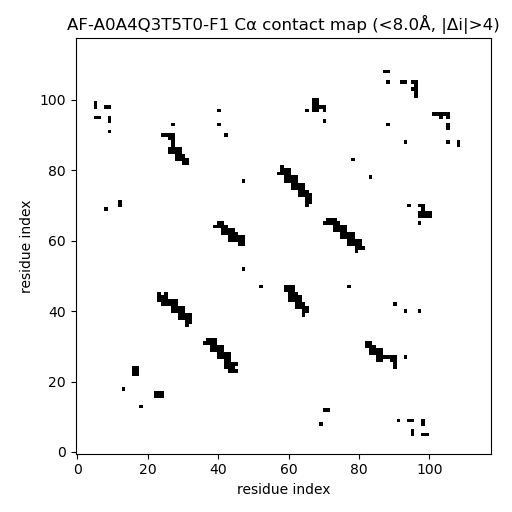A 1 86 ? -9.311 5.952 -3.693 1.00 95.50 86 GLU A CA 1
ATOM 663 C C . GLU A 1 86 ? -10.061 5.924 -2.356 1.00 95.50 86 GLU A C 1
ATOM 665 O O . GLU A 1 86 ? -11.261 6.204 -2.287 1.00 95.50 86 GLU A O 1
ATOM 670 N N . LEU A 1 87 ? -9.346 5.597 -1.279 1.00 94.44 87 LEU A N 1
ATOM 671 C CA . LEU A 1 87 ? -9.903 5.556 0.065 1.00 94.44 87 LEU A CA 1
ATOM 672 C C . LEU A 1 87 ? -9.815 6.930 0.735 1.00 94.44 87 LEU A C 1
ATOM 674 O O . LEU A 1 87 ? -8.803 7.622 0.661 1.00 94.44 87 LEU A O 1
ATOM 678 N N . ARG A 1 88 ? -10.868 7.300 1.470 1.00 90.62 88 ARG A N 1
ATOM 679 C CA . ARG A 1 88 ? -10.900 8.515 2.304 1.00 90.62 88 ARG A CA 1
ATOM 680 C C . ARG A 1 88 ? -10.245 8.268 3.667 1.00 90.62 88 ARG A C 1
ATOM 682 O O . ARG A 1 88 ? -10.913 8.366 4.689 1.00 90.62 88 ARG A O 1
ATOM 689 N N . MET A 1 89 ? -8.969 7.903 3.663 1.00 87.94 89 MET A N 1
ATOM 690 C CA . MET A 1 89 ? -8.135 7.726 4.857 1.00 87.94 89 MET A CA 1
ATOM 691 C C . MET A 1 89 ? -6.736 8.272 4.581 1.00 87.94 89 MET A C 1
ATOM 693 O O . MET A 1 89 ? -6.291 8.282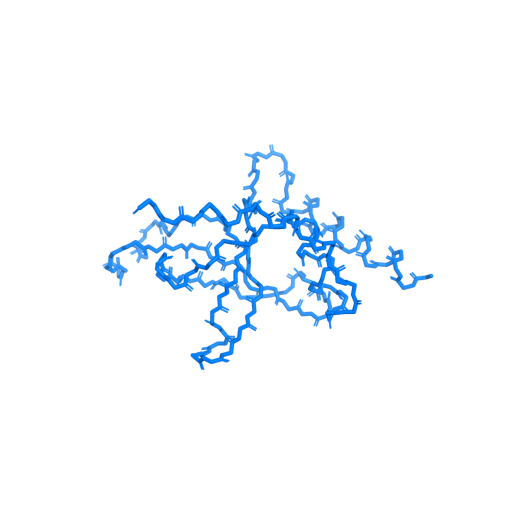 3.429 1.00 87.94 89 MET A O 1
ATOM 697 N N . SER A 1 90 ? -6.041 8.732 5.619 1.00 88.12 90 SER A N 1
ATOM 698 C CA . SER A 1 90 ? -4.626 9.078 5.475 1.00 88.12 90 SER A CA 1
ATOM 699 C C . SER A 1 90 ? -3.792 7.818 5.208 1.00 88.12 90 SER A C 1
ATOM 701 O O . SER A 1 90 ? -4.210 6.694 5.501 1.00 88.12 90 SER A O 1
ATOM 703 N N . VAL A 1 91 ? -2.592 7.985 4.646 1.00 86.62 91 VAL A N 1
ATOM 704 C CA . VAL A 1 91 ? -1.675 6.851 4.445 1.00 86.62 91 VAL A CA 1
ATOM 705 C C . VAL A 1 91 ? -1.294 6.208 5.785 1.00 86.62 91 VAL A C 1
ATOM 707 O O . VAL A 1 91 ? -1.249 4.984 5.873 1.00 86.62 91 VAL A O 1
ATOM 710 N N . ASP A 1 92 ? -1.117 7.002 6.842 1.00 84.50 92 ASP A N 1
ATOM 711 C CA . ASP A 1 92 ? -0.799 6.503 8.186 1.00 84.50 92 ASP A CA 1
ATOM 712 C C . ASP A 1 92 ? -1.947 5.687 8.796 1.00 84.50 92 ASP A C 1
ATOM 714 O O . ASP A 1 92 ? -1.716 4.644 9.412 1.00 84.50 92 ASP A O 1
ATOM 718 N N . GLU A 1 93 ? -3.195 6.125 8.603 1.00 89.81 93 GLU A N 1
ATOM 719 C CA . GLU A 1 93 ? -4.387 5.377 9.017 1.00 89.81 93 GLU A CA 1
ATOM 720 C C . GLU A 1 93 ? -4.475 4.033 8.288 1.00 89.81 93 GLU A C 1
ATOM 722 O O . GLU A 1 93 ? -4.674 2.991 8.916 1.00 89.81 93 GLU A O 1
ATOM 727 N N . ALA A 1 94 ? -4.271 4.044 6.969 1.00 91.50 94 ALA A N 1
ATOM 728 C CA . ALA A 1 94 ? -4.251 2.844 6.143 1.00 91.50 94 ALA A CA 1
ATOM 729 C C . ALA A 1 94 ? -3.131 1.874 6.555 1.00 91.50 94 ALA A C 1
ATOM 731 O O . ALA A 1 94 ? -3.385 0.683 6.735 1.00 91.50 94 ALA A O 1
ATOM 732 N N . LEU A 1 95 ? -1.906 2.373 6.759 1.00 88.44 95 LEU A N 1
ATOM 733 C CA . LEU A 1 95 ? -0.772 1.574 7.229 1.00 88.44 95 LEU A CA 1
ATOM 734 C C . LEU A 1 95 ? -1.052 0.980 8.608 1.00 88.44 95 LEU A C 1
ATOM 736 O O . LEU A 1 95 ? -0.832 -0.208 8.817 1.00 88.44 95 LEU A O 1
ATOM 740 N N . THR A 1 96 ? -1.598 1.766 9.534 1.00 87.69 96 THR A N 1
ATOM 741 C CA . THR A 1 96 ? -1.984 1.277 10.864 1.00 87.69 96 THR A CA 1
ATOM 742 C C . THR A 1 96 ? -3.004 0.142 10.758 1.00 87.69 96 THR A C 1
ATOM 744 O O . THR A 1 96 ? -2.874 -0.883 11.436 1.00 87.69 96 THR A O 1
ATOM 747 N N . TYR A 1 97 ? -3.989 0.279 9.870 1.00 92.50 97 TYR A N 1
ATOM 748 C CA . TYR A 1 97 ? -5.002 -0.749 9.659 1.00 92.50 97 TYR A CA 1
ATOM 749 C C . TYR A 1 97 ? -4.409 -2.042 9.083 1.00 92.50 97 TYR A C 1
ATOM 751 O O . TYR A 1 97 ? -4.680 -3.129 9.595 1.00 92.50 97 TYR A O 1
ATOM 759 N N . VAL A 1 98 ? -3.525 -1.926 8.088 1.00 92.06 98 VAL A N 1
ATOM 760 C CA . VAL A 1 98 ? -2.802 -3.051 7.475 1.00 92.06 98 VAL A CA 1
ATOM 761 C C . VAL A 1 98 ? -1.886 -3.751 8.487 1.00 92.06 98 VAL A C 1
ATOM 763 O O . VAL A 1 98 ? -1.997 -4.959 8.687 1.00 92.06 98 VAL A O 1
ATOM 766 N N . ILE A 1 99 ? -1.007 -3.016 9.176 1.00 89.31 99 ILE A N 1
ATOM 767 C CA . ILE A 1 99 ? -0.036 -3.582 10.132 1.00 89.31 99 ILE A CA 1
ATOM 768 C C . ILE A 1 99 ? -0.748 -4.262 11.303 1.00 89.31 99 ILE A C 1
ATOM 770 O O . ILE A 1 99 ? -0.303 -5.297 11.797 1.00 89.31 99 ILE A O 1
ATOM 774 N N . SER A 1 100 ? -1.882 -3.708 11.732 1.00 89.19 100 SER A N 1
ATOM 775 C CA . SER A 1 100 ? -2.710 -4.311 12.776 1.00 89.19 100 SER A CA 1
ATOM 776 C C . SER A 1 100 ? -3.524 -5.523 12.311 1.00 89.19 100 SER A C 1
ATOM 778 O O . SER A 1 100 ? -4.291 -6.055 13.109 1.00 89.19 100 SER A O 1
ATOM 780 N N . MET A 1 101 ? -3.386 -5.963 11.053 1.00 93.19 101 MET A N 1
ATOM 781 C CA . MET A 1 101 ? -4.168 -7.057 10.459 1.00 93.19 101 MET A CA 1
ATOM 782 C C . MET A 1 101 ? -5.681 -6.824 10.572 1.00 93.19 101 MET A C 1
ATOM 784 O O . MET A 1 101 ? -6.457 -7.749 10.801 1.00 93.19 101 MET A O 1
ATOM 788 N N . GLY A 1 102 ? -6.110 -5.569 10.457 1.00 90.69 102 GLY A N 1
ATOM 789 C CA . GLY A 1 102 ? -7.517 -5.202 10.544 1.00 90.69 102 GLY A CA 1
ATOM 790 C C . GLY A 1 102 ? -8.050 -4.972 11.964 1.00 90.69 102 GLY A C 1
ATOM 791 O O . GLY A 1 102 ? -9.232 -4.675 12.123 1.00 90.69 102 GLY A O 1
ATOM 792 N N . VAL A 1 103 ? -7.217 -5.086 13.003 1.00 91.38 103 VAL A N 1
ATOM 793 C CA . VAL A 1 103 ? -7.657 -4.925 14.401 1.00 91.38 103 VAL A CA 1
ATOM 794 C C . VAL A 1 103 ? -7.852 -3.453 14.777 1.00 91.38 103 VAL A C 1
ATOM 796 O O . VAL A 1 103 ? -8.768 -3.121 15.528 1.00 91.38 103 VAL A O 1
ATOM 799 N N . VAL A 1 104 ? -7.013 -2.553 14.259 1.00 90.00 104 VAL A N 1
ATOM 800 C CA . VAL A 1 104 ? -7.092 -1.111 14.536 1.00 90.00 104 VAL A CA 1
ATOM 801 C C . VAL A 1 104 ? -7.797 -0.415 13.378 1.00 90.00 104 VAL A C 1
ATOM 803 O O . VAL A 1 104 ? -7.168 -0.030 12.397 1.00 90.00 104 VAL A O 1
ATOM 806 N N . VAL A 1 105 ? -9.117 -0.273 13.492 1.00 88.00 105 VAL A N 1
ATOM 807 C CA . VAL A 1 105 ? -9.965 0.321 12.449 1.00 88.00 105 VAL A CA 1
ATOM 808 C C . VAL A 1 105 ? -9.807 1.852 12.430 1.00 88.00 105 VAL A C 1
ATOM 810 O O . VAL A 1 105 ? -10.009 2.481 13.473 1.00 88.00 105 VAL A O 1
ATOM 813 N N . PRO A 1 106 ? -9.495 2.474 11.274 1.00 84.81 106 PRO A N 1
ATOM 814 C CA . PRO A 1 106 ? -9.479 3.928 11.131 1.00 84.81 106 PRO A CA 1
ATOM 815 C C . PRO A 1 106 ? -10.828 4.557 11.487 1.00 84.81 106 PRO A C 1
ATOM 817 O O . PRO A 1 106 ? -11.886 3.956 11.274 1.00 84.81 106 PRO A O 1
ATOM 820 N N . ALA A 1 107 ? -10.810 5.784 12.012 1.00 79.31 107 ALA A N 1
ATOM 821 C CA . ALA A 1 107 ? -12.040 6.496 12.340 1.00 79.31 107 ALA A CA 1
ATOM 822 C C . ALA A 1 107 ? -12.931 6.622 11.093 1.00 79.31 107 ALA A C 1
ATOM 824 O O . ALA A 1 107 ? -12.460 6.937 10.001 1.00 79.31 107 ALA A O 1
ATOM 825 N N . ARG A 1 108 ? -14.237 6.364 11.250 1.00 71.81 108 ARG A N 1
ATOM 826 C CA . ARG A 1 108 ? -15.189 6.409 10.135 1.00 71.81 108 ARG A CA 1
ATOM 827 C C . ARG A 1 108 ? -15.144 7.813 9.505 1.00 71.81 108 ARG A C 1
ATOM 829 O O . ARG A 1 108 ? -15.417 8.784 10.218 1.00 71.81 108 ARG A O 1
ATOM 836 N N . PRO A 1 109 ? -14.853 7.948 8.197 1.00 63.88 109 PRO A N 1
ATOM 837 C CA . PRO A 1 109 ? -14.928 9.240 7.533 1.00 63.88 109 PRO A CA 1
ATOM 838 C C . PRO A 1 109 ? -16.345 9.781 7.705 1.00 63.88 109 PRO A C 1
ATOM 840 O O . PRO A 1 109 ? -17.313 9.040 7.505 1.00 63.88 109 PRO A O 1
ATOM 843 N N . LYS A 1 110 ? -16.497 11.059 8.073 1.00 56.38 110 LYS A N 1
ATOM 844 C CA . LYS A 1 110 ? -17.812 11.705 8.002 1.00 56.38 110 LYS A CA 1
ATOM 845 C C . LYS A 1 110 ? -18.284 11.571 6.554 1.00 56.38 110 LYS A C 1
ATOM 847 O O . LYS A 1 110 ? -17.658 12.136 5.656 1.00 56.38 110 LYS A O 1
ATOM 852 N N . LEU A 1 111 ? -19.339 10.788 6.308 1.00 58.06 111 LEU A N 1
ATOM 853 C CA . LEU A 1 111 ? -20.000 10.821 5.009 1.00 58.06 111 LEU A CA 1
ATOM 854 C C . LEU A 1 111 ? -20.395 12.280 4.773 1.00 58.06 111 LEU A C 1
ATOM 856 O O . LEU A 1 111 ? -21.078 12.875 5.608 1.00 58.06 111 LEU A O 1
ATOM 860 N N . ALA A 1 112 ? -19.951 12.859 3.657 1.00 58.84 112 ALA A N 1
ATOM 861 C CA . ALA A 1 112 ? -20.600 14.063 3.164 1.00 58.84 112 ALA A CA 1
ATOM 862 C C . ALA A 1 112 ? -22.096 13.725 3.014 1.00 58.84 112 ALA A C 1
ATOM 864 O O . ALA A 1 112 ? -22.394 12.625 2.529 1.00 58.84 112 ALA A O 1
ATOM 865 N N . PRO A 1 113 ? -23.019 14.592 3.467 1.00 52.00 113 PRO A N 1
ATOM 866 C CA . PRO A 1 113 ? -24.441 14.347 3.297 1.00 52.00 113 PRO A CA 1
ATOM 867 C C . PRO A 1 113 ? -24.705 14.025 1.828 1.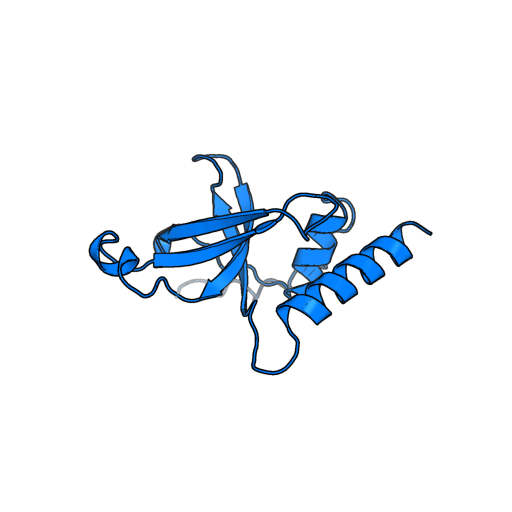00 52.00 113 PRO A C 1
ATOM 869 O O . PRO A 1 113 ? -24.262 14.769 0.951 1.00 52.00 113 PRO A O 1
ATOM 872 N N . LEU A 1 114 ? -25.383 12.907 1.564 1.00 56.78 114 LEU A N 1
ATOM 873 C CA . LEU A 1 114 ? -25.882 12.602 0.229 1.00 56.78 114 LEU A CA 1
ATOM 874 C C . LEU A 1 114 ? -26.800 13.761 -0.160 1.00 56.78 114 LEU A C 1
ATOM 876 O O . LEU A 1 114 ? -27.880 13.905 0.407 1.00 56.78 114 LEU A O 1
ATOM 880 N N . THR A 1 115 ? -26.345 14.633 -1.055 1.00 54.56 115 THR A N 1
ATOM 881 C CA . THR A 1 115 ? -27.222 15.635 -1.653 1.00 54.56 115 THR A CA 1
ATOM 882 C C . THR A 1 115 ? -28.158 14.857 -2.575 1.00 54.56 115 THR A C 1
ATOM 884 O O . THR A 1 115 ? -27.654 14.152 -3.455 1.00 54.56 115 THR A O 1
ATOM 887 N N . PRO A 1 116 ? -29.484 14.877 -2.358 1.00 54.97 116 PRO A N 1
ATOM 888 C CA . PRO A 1 116 ? -30.405 14.211 -3.268 1.00 54.97 116 PRO A CA 1
ATOM 889 C C . PRO A 1 116 ? -30.229 14.789 -4.680 1.00 54.97 116 PRO A C 1
ATOM 891 O O . PRO A 1 116 ? -30.012 16.000 -4.796 1.00 54.97 116 PRO A O 1
ATOM 894 N N . PRO A 1 117 ? -30.295 13.968 -5.743 1.00 62.38 117 PRO A N 1
ATOM 895 C CA . PRO A 1 117 ? -30.378 14.500 -7.097 1.00 62.38 117 PRO A CA 1
ATOM 896 C C . PRO A 1 117 ? -31.632 15.381 -7.215 1.00 62.38 117 PRO A C 1
ATOM 898 O O . PRO A 1 117 ? -32.679 15.031 -6.665 1.00 62.38 117 PRO A O 1
ATOM 901 N N . LEU A 1 118 ? -31.475 16.536 -7.873 1.00 64.25 118 LEU A N 1
ATOM 902 C CA . LEU A 1 118 ? -32.568 17.443 -8.241 1.00 64.25 118 LEU A CA 1
ATOM 903 C C . LEU A 1 118 ? -33.538 16.775 -9.220 1.00 64.25 118 LEU A C 1
ATOM 905 O O . LEU A 1 118 ? -33.050 16.008 -10.084 1.00 64.25 118 LEU A O 1
#

Solvent-accessible surface area (backbone atoms only — not comparable to full-atom values): 7010 Å² total; per-residue (Å²): 113,67,67,60,50,48,57,49,52,48,47,52,52,46,50,72,55,48,63,91,83,65,67,39,62,74,42,28,26,41,33,62,49,99,42,88,95,32,73,43,69,28,30,34,55,51,60,70,60,76,73,60,46,81,77,48,91,73,64,49,31,25,30,39,34,60,38,72,53,58,62,89,46,66,46,82,45,78,43,49,48,90,62,49,42,80,47,86,54,54,57,68,44,49,45,47,19,46,39,47,70,64,71,46,72,62,81,79,62,81,73,74,78,82,74,76,84,130

Secondary structure (DSSP, 8-state):
-HHHHHHHHHHHHHHHHHSSSS-S--EEEEEE-SSTT-EEEEEEEE---GGGGGG--S-EEEEEEE-SS-TTSEEEEEEEGGGEEE-SS-HHHHHHHHHTTTSSPPPPP-PPP-PPP-

Mean predicted aligned error: 8.24 Å

Nearest PDB structures (foldseek):
  3nth-assembly1_A  TM=5.169E-01  e=2.529E-01  Drosophila melanogaster
  4q5y-assembly1_A  TM=5.076E-01  e=3.038E-01  Drosophila melanogaster
  1whl-assembly1_A  TM=5.222E-01  e=2.743E+00  Homo sapiens
  8f0a-assembly1_A  TM=3.513E-01  e=8.587E-01  Escherichia coli K-12
  8epa-assembly1_I  TM=3.223E-01  e=4.472E+00  Homo sapiens

Sequence (118 aa):
PIVRSIYSSVKQVSDTVFSENGNAFRKAMLVQWPREGVWTIGFLTGMPGGDVVNHLHGDYLSVYVPTTPNPTGGYFVMLKKSDCIELRMSVDEALTYVISMGVVVPARPKLAPLTPPL

pLDDT: mean 82.57, std 15.93, range [41.5, 98.25]

Foldseek 3Di:
DVLVVLLVLLVVVCCVQAPDDHCQFDFWKWAAPPDPPRIAIWTFRAFDDDPVVVVDPAGKTWIWGAAELRRVDTDTDIDHPVRIHTDPDDPSQRNSCRNVVNPRHRDDPPPDPPDDDD